Protein AF-A0A8S4EAK1-F1 (afdb_monomer_lite)

InterPro domains:
  IPR002129 Pyridoxal phosphate-dependent decarboxylase, major domain [PF00282] (23-99)
  IPR015424 Pyridoxal phosphate-dependent transferase [SSF53383] (21-175)

pLDDT: mean 87.57, std 17.66, range [30.0, 98.31]

Sequence (183 aa):
MFACGYETQTDRESNRHTDTQDKFYTVRYDTGDKSVQCGRKTDAFKLWVMWKARGDAGLGSLVDRTMHIAQHCLRAVSSRPGFRVVSQPLMCPNVCFWYIPAFMRGKEEDEKWWGLMHKITPKIKELLTLSARLMVAYTPLRQHKNFFRLAFTCHPEVTTEHVADMLEAIEECGEMVTLDMLQ

Organism: Plutella xylostella (NCBI:txid51655)

Foldseek 3Di:
DDDDDDDDDDDDDDPDPPCPPPDPDDCVPPCCVVDPDNDDDPPVVVVVVVCVVQPPVRVVVLQVLLLVLLVLLQVVLVPDPQWAWDDDDDPASKTKIFRHAPVLPPDDCDPVSQVVSLQLLVQLQVQCVVVVQDHWDWDADVVHRTITIDHGDSPPRDDNVNSVSVVVSSRVSSNPDDPVSSD

Structure (mmCIF, N/CA/C/O backbone):
data_AF-A0A8S4EAK1-F1
#
_entry.id   AF-A0A8S4EAK1-F1
#
loop_
_atom_site.group_PDB
_atom_site.id
_atom_site.type_symbol
_atom_site.label_atom_id
_atom_site.label_alt_id
_atom_site.label_comp_id
_atom_site.label_asym_id
_atom_site.label_entity_id
_atom_site.label_seq_id
_atom_site.pdbx_PDB_ins_code
_atom_site.Cartn_x
_atom_site.Cartn_y
_atom_site.Cartn_z
_atom_site.occupancy
_atom_site.B_iso_or_equiv
_atom_site.auth_seq_id
_atom_site.auth_comp_id
_atom_site.auth_asym_id
_atom_site.auth_atom_id
_atom_site.pdbx_PDB_model_num
ATOM 1 N N . MET A 1 1 ? 26.203 34.021 -18.448 1.00 34.31 1 MET A N 1
ATOM 2 C CA . MET A 1 1 ? 26.429 35.265 -19.207 1.00 34.31 1 MET A CA 1
ATOM 3 C C . MET A 1 1 ? 25.075 35.679 -19.752 1.00 34.31 1 MET A C 1
ATOM 5 O O . MET A 1 1 ? 24.517 34.962 -20.568 1.00 34.31 1 MET A O 1
ATOM 9 N N . PHE A 1 2 ? 24.485 36.703 -19.139 1.00 39.53 2 PHE A N 1
ATOM 10 C CA . PHE A 1 2 ? 23.195 37.274 -19.520 1.00 39.53 2 PHE A CA 1
ATOM 11 C C . PHE A 1 2 ? 23.358 38.075 -20.814 1.00 39.53 2 PHE A C 1
ATOM 13 O O . PHE A 1 2 ? 24.365 38.761 -20.964 1.00 39.53 2 PHE A O 1
ATOM 20 N N . ALA A 1 3 ? 22.353 38.059 -21.685 1.00 36.72 3 ALA A N 1
ATOM 21 C CA . ALA A 1 3 ? 22.146 39.135 -22.644 1.00 36.72 3 ALA A CA 1
ATOM 22 C C . ALA A 1 3 ? 20.656 39.486 -22.657 1.00 36.72 3 ALA A C 1
ATOM 24 O O . ALA A 1 3 ? 19.819 38.754 -23.177 1.00 36.72 3 ALA A O 1
ATOM 25 N N . CYS A 1 4 ? 20.359 40.588 -21.973 1.00 37.69 4 CYS A N 1
ATOM 26 C CA . CYS A 1 4 ? 19.146 41.374 -22.114 1.00 37.69 4 CYS A CA 1
ATOM 27 C C . CYS A 1 4 ? 19.273 42.199 -23.402 1.00 37.69 4 CYS A C 1
ATOM 29 O O . CYS A 1 4 ? 20.344 42.747 -23.661 1.00 37.69 4 CYS A O 1
ATOM 31 N N . GLY A 1 5 ? 18.197 42.304 -24.176 1.00 34.62 5 GLY A N 1
ATOM 32 C CA . GLY A 1 5 ? 18.116 43.189 -25.332 1.00 34.62 5 GLY A CA 1
ATOM 33 C C . GLY A 1 5 ? 16.660 43.412 -25.712 1.00 34.62 5 GLY A C 1
ATOM 34 O O . GLY A 1 5 ? 16.090 42.623 -26.457 1.00 34.62 5 GLY A O 1
ATOM 35 N N . TYR A 1 6 ? 16.058 44.461 -25.155 1.00 38.34 6 TYR A N 1
ATOM 36 C CA . TYR A 1 6 ? 14.856 45.091 -25.693 1.00 38.34 6 TYR A CA 1
ATOM 37 C C . TYR A 1 6 ? 15.300 46.359 -26.414 1.00 38.34 6 TYR A C 1
ATOM 39 O O . TYR A 1 6 ? 15.953 47.189 -25.790 1.00 38.34 6 TYR A O 1
ATOM 47 N N . GLU A 1 7 ? 14.884 46.546 -27.665 1.00 34.59 7 GLU A N 1
ATOM 48 C CA . GLU A 1 7 ? 14.642 47.886 -28.197 1.00 34.59 7 GLU A CA 1
ATOM 49 C C . GLU A 1 7 ? 13.597 47.844 -29.317 1.00 34.59 7 GLU A C 1
ATOM 51 O O . GLU A 1 7 ? 13.515 46.908 -30.111 1.00 34.59 7 GLU A O 1
ATOM 56 N N . THR A 1 8 ? 12.716 48.836 -29.270 1.00 41.06 8 THR A N 1
ATOM 57 C CA . THR A 1 8 ? 11.432 48.943 -29.962 1.00 41.06 8 THR A CA 1
ATOM 58 C C . THR A 1 8 ? 11.549 49.662 -31.302 1.00 41.06 8 THR A C 1
ATOM 60 O O . THR A 1 8 ? 12.091 50.763 -31.331 1.00 41.06 8 THR A O 1
ATOM 63 N N . GLN A 1 9 ? 10.889 49.163 -32.356 1.00 30.00 9 GLN A N 1
ATOM 64 C CA . GLN A 1 9 ? 10.328 50.050 -33.382 1.00 30.00 9 GLN A CA 1
ATOM 65 C C . GLN A 1 9 ? 9.116 49.422 -34.088 1.00 30.00 9 GLN A C 1
ATOM 67 O O . GLN A 1 9 ? 9.184 48.347 -34.678 1.00 30.00 9 GLN A O 1
ATOM 72 N N . THR A 1 10 ? 7.983 50.106 -33.957 1.00 41.38 10 THR A N 1
ATOM 73 C CA . THR A 1 10 ? 6.677 49.835 -34.567 1.00 41.38 10 THR A CA 1
ATOM 74 C C . THR A 1 10 ? 6.650 50.277 -36.031 1.00 41.38 10 THR A C 1
ATOM 76 O O . THR A 1 10 ? 6.940 51.437 -36.294 1.00 41.38 10 THR A O 1
ATOM 79 N N . ASP A 1 11 ? 6.266 49.396 -36.965 1.00 32.34 11 ASP A N 1
ATOM 80 C CA . ASP A 1 11 ? 5.022 49.551 -37.744 1.00 32.34 11 ASP A CA 1
ATOM 81 C C . ASP A 1 11 ? 4.770 48.408 -38.761 1.00 32.34 11 ASP A C 1
ATOM 83 O O . ASP A 1 11 ? 5.572 48.113 -39.640 1.00 32.34 11 ASP A O 1
ATOM 87 N N . ARG A 1 12 ? 3.602 47.782 -38.561 1.00 34.84 12 ARG A N 1
ATOM 88 C CA . ARG A 1 12 ? 2.655 47.062 -39.441 1.00 34.84 12 ARG A CA 1
ATOM 89 C C . ARG A 1 12 ? 3.112 46.210 -40.650 1.00 34.84 12 ARG A C 1
ATOM 91 O O . ARG A 1 12 ? 3.549 46.692 -41.684 1.00 34.84 12 ARG A O 1
ATOM 98 N N . GLU A 1 13 ? 2.716 44.934 -40.529 1.00 38.50 13 GLU A N 1
ATOM 99 C CA . GLU A 1 13 ? 2.131 44.058 -41.564 1.00 38.50 13 GLU A CA 1
ATOM 100 C C . GLU A 1 13 ? 3.017 43.564 -42.724 1.00 38.50 13 GLU A C 1
ATOM 102 O O . GLU A 1 13 ? 2.788 43.833 -43.896 1.00 38.50 13 GLU A O 1
ATOM 107 N N . SER A 1 14 ? 3.914 42.627 -42.410 1.00 34.50 14 SER A N 1
ATOM 108 C CA . SER A 1 14 ? 3.952 41.348 -43.136 1.00 34.50 14 SER A CA 1
ATOM 109 C C . SER A 1 14 ? 4.526 40.302 -42.185 1.00 34.50 14 SER A C 1
ATOM 111 O O . SER A 1 14 ? 5.672 40.425 -41.760 1.00 34.50 14 SER A O 1
ATOM 113 N N . ASN A 1 15 ? 3.726 39.315 -41.777 1.00 37.34 15 ASN A N 1
ATOM 114 C CA . ASN A 1 15 ? 4.146 38.272 -40.838 1.00 37.34 15 ASN A CA 1
ATOM 115 C C . ASN A 1 15 ? 5.072 37.269 -41.556 1.00 37.34 15 ASN A C 1
ATOM 117 O O . ASN A 1 15 ? 4.715 36.122 -41.804 1.00 37.34 15 ASN A O 1
ATOM 121 N N . ARG A 1 16 ? 6.249 37.738 -41.977 1.00 37.06 16 ARG A N 1
ATOM 122 C CA . ARG A 1 16 ? 7.387 36.909 -42.353 1.00 37.06 16 ARG A CA 1
ATOM 123 C C . ARG A 1 16 ? 8.252 36.810 -41.109 1.00 37.06 16 ARG A C 1
ATOM 125 O O . ARG A 1 16 ? 9.046 37.705 -40.844 1.00 37.06 16 ARG A O 1
ATOM 132 N N . HIS A 1 17 ? 8.069 35.737 -40.340 1.00 52.81 17 HIS A N 1
ATOM 133 C CA . HIS A 1 17 ? 9.118 35.286 -39.431 1.00 52.81 17 HIS A CA 1
ATOM 134 C C . HIS A 1 17 ? 10.387 35.159 -40.279 1.00 52.81 17 HIS A C 1
ATOM 136 O O . HIS A 1 17 ? 10.454 34.320 -41.179 1.00 52.81 17 HIS A O 1
ATOM 142 N N . THR A 1 18 ? 11.358 36.043 -40.066 1.00 42.06 18 THR A N 1
ATOM 143 C CA . THR A 1 18 ? 12.715 35.882 -40.587 1.00 42.06 18 THR A CA 1
ATOM 144 C C . THR A 1 18 ? 13.358 34.767 -39.780 1.00 42.06 18 THR A C 1
ATOM 146 O O . THR A 1 18 ? 14.141 35.014 -38.867 1.00 42.06 18 THR A O 1
ATOM 149 N N . ASP A 1 19 ? 12.931 33.539 -40.061 1.00 55.97 19 ASP A N 1
ATOM 150 C CA . ASP A 1 19 ? 13.404 32.334 -39.398 1.00 55.97 19 ASP A CA 1
ATOM 151 C C . ASP A 1 19 ? 14.761 31.978 -40.011 1.00 55.97 19 ASP A C 1
ATOM 153 O O . ASP A 1 19 ? 14.903 31.106 -40.871 1.00 55.97 19 ASP A O 1
ATOM 157 N N . THR A 1 20 ? 15.768 32.771 -39.652 1.00 61.72 20 THR A N 1
ATOM 158 C CA . THR A 1 20 ? 17.157 32.420 -39.924 1.00 61.72 20 THR A CA 1
ATOM 159 C C . THR A 1 20 ? 17.459 31.263 -38.988 1.00 61.72 20 THR A C 1
ATOM 161 O O . THR A 1 20 ? 17.407 31.409 -37.771 1.00 61.72 20 THR A O 1
ATOM 164 N N . GLN A 1 21 ? 17.664 30.074 -39.548 1.00 63.59 21 GLN A N 1
ATOM 165 C CA . GLN A 1 21 ? 17.821 28.864 -38.755 1.00 63.59 21 GLN A CA 1
ATOM 166 C C . GLN A 1 21 ? 19.174 28.908 -38.025 1.00 63.59 21 GLN A C 1
ATOM 168 O O . GLN A 1 21 ? 20.198 28.509 -38.571 1.00 63.59 21 GLN A O 1
ATOM 173 N N . ASP A 1 22 ? 19.175 29.399 -36.785 1.00 78.75 22 ASP A N 1
ATOM 174 C CA . ASP A 1 22 ? 20.388 29.635 -35.981 1.00 78.75 22 ASP A CA 1
ATOM 175 C C . ASP A 1 22 ? 21.150 28.352 -35.603 1.00 78.75 22 ASP A C 1
ATOM 177 O O . ASP A 1 22 ? 22.286 28.399 -35.127 1.00 78.75 22 ASP A O 1
ATOM 181 N N . LYS A 1 23 ? 20.531 27.180 -35.780 1.00 83.12 23 LYS A N 1
ATOM 182 C CA . LYS A 1 23 ? 21.088 25.889 -35.365 1.00 83.12 23 LYS A CA 1
ATOM 183 C C . LYS A 1 23 ? 21.440 25.024 -36.570 1.00 83.12 23 LYS A C 1
ATOM 185 O O . LYS A 1 23 ? 20.611 24.785 -37.439 1.00 83.12 23 LYS A O 1
ATOM 190 N N . PHE A 1 24 ? 22.636 24.438 -36.547 1.00 91.94 24 PHE A N 1
ATOM 191 C CA . PHE A 1 24 ? 23.147 23.524 -37.581 1.00 91.94 24 PHE A CA 1
ATOM 192 C C . PHE A 1 24 ? 22.492 22.119 -37.580 1.00 91.94 24 PHE A C 1
ATOM 194 O O . PHE A 1 24 ? 23.021 21.191 -38.187 1.00 91.94 24 PHE A O 1
ATOM 201 N N . TYR A 1 25 ? 21.371 21.925 -36.873 1.00 89.81 25 TYR A N 1
ATOM 202 C CA . TYR A 1 25 ? 20.639 20.656 -36.763 1.00 89.81 25 TYR A CA 1
ATOM 203 C C . TYR A 1 25 ? 19.123 20.879 -36.783 1.00 89.81 25 TYR A C 1
ATOM 205 O O . TYR A 1 25 ? 18.631 21.991 -36.608 1.00 89.81 25 TYR A O 1
ATOM 213 N N . THR A 1 26 ? 18.350 19.805 -36.969 1.00 89.81 26 THR A N 1
ATOM 214 C CA . THR A 1 26 ? 16.887 19.901 -37.021 1.00 89.81 26 THR A CA 1
ATOM 215 C C . THR A 1 26 ? 16.291 20.272 -35.658 1.00 89.81 26 THR A C 1
ATOM 217 O O . THR A 1 26 ? 16.164 19.424 -34.774 1.00 89.81 26 THR A O 1
ATOM 220 N N . VAL A 1 27 ? 15.817 21.512 -35.530 1.00 91.38 27 VAL A N 1
ATOM 221 C CA . VAL A 1 27 ? 15.220 22.067 -34.298 1.00 91.38 27 VAL A CA 1
ATOM 222 C C . VAL A 1 27 ? 13.945 21.353 -33.828 1.00 91.38 27 VAL A C 1
ATOM 224 O O . VAL A 1 27 ? 13.537 21.499 -32.684 1.00 91.38 27 VAL A O 1
ATOM 227 N N . ARG A 1 28 ? 13.332 20.494 -34.658 1.00 91.62 28 ARG A N 1
ATOM 228 C CA . ARG A 1 28 ? 12.133 19.707 -34.291 1.00 91.62 28 ARG A CA 1
ATOM 229 C C . ARG A 1 28 ? 12.326 18.791 -33.073 1.00 91.62 28 ARG A C 1
ATOM 231 O O . ARG A 1 28 ? 11.341 18.380 -32.455 1.00 91.62 28 ARG A O 1
ATOM 238 N N . TYR A 1 29 ? 13.574 18.408 -32.790 1.00 89.94 29 TYR A N 1
ATOM 239 C CA . TYR A 1 29 ? 13.938 17.565 -31.648 1.00 89.94 29 TYR A CA 1
ATOM 240 C C . TYR A 1 29 ? 14.113 18.366 -30.354 1.00 89.94 29 TYR A C 1
ATOM 242 O O . TYR A 1 29 ? 14.112 17.773 -29.273 1.00 89.94 29 TYR A O 1
ATOM 250 N N . ASP A 1 30 ? 14.192 19.694 -30.444 1.00 91.56 30 ASP A N 1
ATOM 251 C CA . ASP A 1 30 ? 14.192 20.559 -29.276 1.00 91.56 30 ASP A CA 1
ATOM 252 C C . ASP A 1 30 ? 12.792 20.554 -28.660 1.00 91.56 30 ASP A C 1
ATOM 254 O O . ASP A 1 30 ? 11.768 20.741 -29.320 1.00 91.56 30 ASP A O 1
ATOM 258 N N . THR A 1 31 ? 12.733 20.264 -27.364 1.00 92.69 31 THR A N 1
ATOM 259 C CA . THR A 1 31 ? 11.468 20.136 -26.622 1.00 92.69 31 THR A CA 1
ATOM 260 C C . THR A 1 31 ? 11.326 21.185 -25.525 1.00 92.69 31 THR A C 1
ATOM 262 O O . THR A 1 31 ? 10.468 21.030 -24.659 1.00 92.69 31 THR A O 1
ATOM 265 N N . GLY A 1 32 ? 12.155 22.237 -25.556 1.00 90.00 32 GLY A N 1
ATOM 266 C CA . GLY A 1 32 ? 12.136 23.329 -24.578 1.00 90.00 32 GLY A CA 1
ATOM 267 C C . GL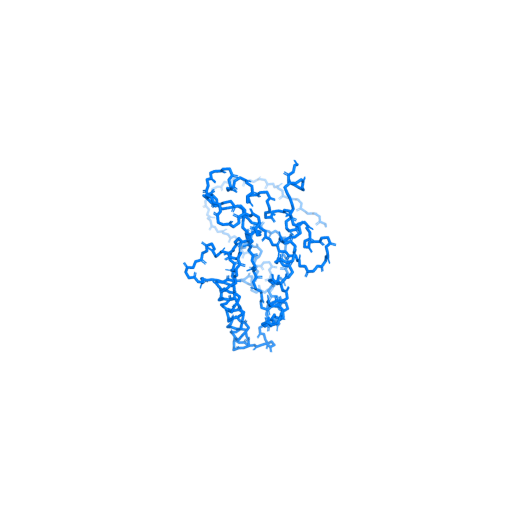Y A 1 32 ? 10.792 24.050 -24.561 1.00 90.00 32 GLY A C 1
ATOM 268 O O . GLY A 1 32 ? 10.124 24.070 -23.534 1.00 90.00 32 GLY A O 1
ATOM 269 N N . ASP A 1 33 ? 10.322 24.480 -25.732 1.00 90.94 33 ASP A N 1
ATOM 270 C CA . ASP A 1 33 ? 9.080 25.259 -25.866 1.00 90.94 33 ASP A CA 1
ATOM 271 C C . ASP A 1 33 ? 7.799 24.418 -25.724 1.00 90.94 33 ASP A C 1
ATOM 273 O O . ASP A 1 33 ? 6.686 24.932 -25.793 1.00 90.94 33 ASP A O 1
ATOM 277 N N . LYS A 1 34 ? 7.933 23.100 -25.512 1.00 92.50 34 LYS A N 1
ATOM 278 C CA . LYS A 1 34 ? 6.804 22.190 -25.239 1.00 92.50 34 LYS A CA 1
ATOM 279 C C . LYS A 1 34 ? 6.475 22.092 -23.748 1.00 92.50 34 LYS A C 1
ATOM 281 O O . LYS A 1 34 ? 5.544 21.381 -23.378 1.00 92.50 34 LYS A O 1
ATOM 286 N N . SER A 1 35 ? 7.260 22.740 -22.889 1.00 91.12 35 SER A N 1
ATOM 287 C CA . SER A 1 35 ? 7.113 22.697 -21.437 1.00 91.12 35 SER A CA 1
ATOM 288 C C . SER A 1 35 ? 7.078 24.105 -20.859 1.00 91.12 35 SER A C 1
ATOM 290 O O . SER A 1 35 ? 7.721 25.015 -21.365 1.00 91.12 35 SER A O 1
ATOM 292 N N . VAL A 1 36 ? 6.382 24.264 -19.734 1.00 94.69 36 VAL A N 1
ATOM 293 C CA . VAL A 1 36 ? 6.458 25.483 -18.909 1.00 94.69 36 VAL A CA 1
ATOM 294 C C . VAL A 1 36 ? 7.822 25.584 -18.201 1.00 94.69 36 VAL A C 1
ATOM 296 O O . VAL A 1 36 ? 8.233 26.652 -17.757 1.00 94.69 36 VAL A O 1
ATOM 299 N N . GLN A 1 37 ? 8.541 24.465 -18.069 1.00 94.06 37 GLN A N 1
ATOM 300 C CA . GLN A 1 37 ? 9.843 24.413 -17.406 1.00 94.06 37 GLN A CA 1
ATOM 301 C C . GLN A 1 37 ? 10.975 24.827 -18.351 1.00 94.06 37 GLN A C 1
ATOM 303 O O . GLN A 1 37 ? 11.109 24.256 -19.428 1.00 94.06 37 GLN A O 1
ATOM 308 N N . CYS A 1 38 ? 11.854 25.719 -17.884 1.00 90.12 38 CYS A N 1
ATOM 309 C CA . CYS A 1 38 ? 13.090 26.075 -18.589 1.00 90.12 38 CYS A CA 1
ATOM 310 C C . CYS A 1 38 ? 14.138 24.945 -18.501 1.00 90.12 38 CYS A C 1
ATOM 312 O O . CYS A 1 38 ? 14.539 24.372 -19.511 1.00 90.12 38 CYS A O 1
ATOM 314 N N . GLY A 1 39 ? 14.538 24.555 -17.283 1.00 91.62 39 GLY A N 1
ATOM 315 C CA . GLY A 1 39 ? 15.408 23.398 -17.043 1.00 91.62 39 GLY A CA 1
ATOM 316 C C . GLY A 1 39 ? 14.604 22.137 -16.720 1.00 91.62 39 GLY A C 1
ATOM 317 O O . GLY A 1 39 ? 13.694 22.184 -15.891 1.00 91.62 39 GLY A O 1
ATOM 318 N N . ARG A 1 40 ? 14.951 20.996 -17.330 1.00 93.25 40 ARG A N 1
ATOM 319 C CA . ARG A 1 40 ? 14.237 19.723 -17.131 1.00 93.25 40 ARG A CA 1
ATOM 320 C C . ARG A 1 40 ? 15.190 18.543 -16.942 1.00 93.25 40 ARG A C 1
ATOM 322 O O . ARG A 1 40 ? 16.170 18.406 -17.667 1.00 93.25 40 ARG A O 1
ATOM 329 N N . LYS A 1 41 ? 14.883 17.674 -15.972 1.00 94.81 41 LYS A N 1
ATOM 330 C CA . LYS A 1 41 ? 15.639 16.438 -15.702 1.00 94.81 41 LYS A CA 1
ATOM 331 C C . LYS A 1 41 ? 15.352 15.362 -16.756 1.00 94.81 41 LYS A C 1
ATOM 333 O O . LYS A 1 41 ? 14.246 15.273 -17.292 1.00 94.81 41 LYS A O 1
ATOM 338 N N . THR A 1 42 ? 16.327 14.488 -17.000 1.00 94.94 42 THR A N 1
ATOM 339 C CA . THR A 1 42 ? 16.227 13.378 -17.966 1.00 94.94 42 THR A CA 1
ATOM 340 C C . THR A 1 42 ? 15.546 12.143 -17.356 1.00 94.94 42 THR A C 1
ATOM 342 O O . THR A 1 42 ? 16.104 11.049 -17.311 1.00 94.94 42 THR A O 1
ATOM 345 N N . ASP A 1 43 ? 14.308 12.300 -16.881 1.00 96.19 43 ASP A N 1
ATOM 346 C CA . ASP A 1 43 ? 13.557 11.224 -16.211 1.00 96.19 43 ASP A CA 1
ATOM 347 C C . ASP A 1 43 ? 13.129 10.078 -17.143 1.00 96.19 43 ASP A C 1
ATOM 349 O O . ASP A 1 43 ? 12.835 8.980 -16.675 1.00 96.19 43 ASP A O 1
ATOM 353 N N . ALA A 1 44 ? 13.121 10.291 -18.460 1.00 96.19 44 ALA A N 1
ATOM 354 C CA . ALA A 1 44 ? 12.793 9.240 -19.423 1.00 96.19 44 ALA A CA 1
ATOM 355 C C . ALA A 1 44 ? 13.863 8.135 -19.478 1.00 96.19 44 ALA A C 1
ATOM 357 O O . ALA A 1 44 ? 13.545 6.987 -19.779 1.00 96.19 44 ALA A O 1
ATOM 358 N N . PHE A 1 45 ? 15.123 8.456 -19.159 1.00 97.25 45 PHE A N 1
ATOM 359 C CA . PHE A 1 45 ? 16.230 7.511 -19.306 1.00 97.25 45 PHE A CA 1
ATOM 360 C C . PHE A 1 45 ? 16.137 6.342 -18.317 1.00 97.25 45 PHE A C 1
ATOM 362 O O . PHE A 1 45 ? 16.281 5.193 -18.725 1.00 97.25 45 PHE A O 1
ATOM 369 N N . LYS A 1 46 ? 15.794 6.601 -17.045 1.00 96.56 46 LYS A N 1
ATOM 370 C CA . LYS A 1 46 ? 15.589 5.537 -16.038 1.00 96.56 46 LYS A CA 1
ATOM 371 C C . LYS A 1 46 ? 14.490 4.549 -16.454 1.00 96.56 46 LYS A C 1
ATOM 373 O O . LYS A 1 46 ? 14.668 3.342 -16.313 1.00 96.56 46 LYS A O 1
ATOM 378 N N . LEU A 1 47 ? 13.387 5.054 -17.016 1.00 96.56 47 LEU A N 1
ATOM 379 C CA . LEU A 1 47 ? 12.297 4.221 -17.523 1.00 96.56 47 LEU A CA 1
ATOM 380 C C . LEU A 1 47 ? 12.749 3.429 -18.752 1.00 96.56 47 LEU A C 1
ATOM 382 O O . LEU A 1 47 ? 12.542 2.223 -18.800 1.00 96.56 47 LEU A O 1
ATOM 386 N N . TRP A 1 48 ? 13.407 4.083 -19.712 1.00 97.75 48 TRP A N 1
ATOM 387 C CA . TRP A 1 48 ? 13.893 3.437 -20.931 1.00 97.75 48 TRP A CA 1
ATOM 388 C C . TRP A 1 48 ? 14.882 2.303 -20.639 1.00 97.75 48 TRP A C 1
ATOM 390 O O . TRP A 1 48 ? 14.731 1.220 -21.197 1.00 97.75 48 TRP A O 1
ATOM 400 N N . VAL A 1 49 ? 15.845 2.506 -19.731 1.00 98.19 49 VAL A N 1
ATOM 401 C CA . VAL A 1 49 ? 16.802 1.458 -19.331 1.00 98.19 49 VAL A CA 1
ATOM 402 C C . VAL A 1 49 ? 16.078 0.277 -18.683 1.00 98.19 49 VAL A C 1
ATOM 404 O O . VAL A 1 49 ? 16.316 -0.868 -19.065 1.00 98.19 49 VAL A O 1
ATOM 407 N N . MET A 1 50 ? 15.151 0.533 -17.752 1.00 97.00 50 MET A N 1
ATOM 408 C CA . MET A 1 50 ? 14.346 -0.524 -17.129 1.00 97.00 50 MET A CA 1
ATOM 409 C C . MET A 1 50 ? 13.533 -1.305 -18.171 1.00 97.00 50 MET A C 1
ATOM 411 O O . MET A 1 50 ? 13.476 -2.533 -18.120 1.00 97.00 50 MET A O 1
ATOM 415 N N . TRP A 1 51 ? 12.933 -0.600 -19.131 1.00 97.62 51 TRP A N 1
ATOM 416 C CA . TRP A 1 51 ? 12.135 -1.197 -20.197 1.00 97.62 51 TRP A CA 1
ATOM 417 C C . TRP A 1 51 ? 12.992 -2.033 -21.144 1.00 97.62 51 TRP A C 1
ATOM 419 O O . TRP A 1 51 ? 12.614 -3.146 -21.487 1.00 97.62 51 TRP A O 1
ATOM 429 N N . LYS A 1 52 ? 14.183 -1.551 -21.517 1.00 98.06 52 LYS A N 1
ATOM 430 C CA . LYS A 1 52 ? 15.144 -2.322 -22.316 1.00 98.06 52 LYS A CA 1
ATOM 431 C C . LYS A 1 52 ? 15.616 -3.586 -21.604 1.00 98.06 52 LYS A C 1
ATOM 433 O O . LYS A 1 52 ? 15.771 -4.607 -22.263 1.00 98.06 52 LYS A O 1
ATOM 438 N N . ALA A 1 53 ? 15.826 -3.525 -20.291 1.00 97.62 53 ALA A N 1
ATOM 439 C CA . ALA A 1 53 ? 16.280 -4.668 -19.506 1.00 97.62 53 ALA A CA 1
ATOM 440 C C . ALA A 1 53 ? 15.195 -5.743 -19.317 1.00 97.62 53 ALA A C 1
ATOM 442 O O . ALA A 1 53 ? 15.513 -6.927 -19.285 1.00 97.62 53 ALA A O 1
ATOM 443 N N . ARG A 1 54 ? 13.925 -5.344 -19.168 1.00 96.69 54 ARG A N 1
ATOM 444 C CA . ARG A 1 54 ? 12.817 -6.264 -18.840 1.00 96.69 54 ARG A CA 1
ATOM 445 C C . ARG A 1 54 ? 11.935 -6.638 -20.031 1.00 96.69 54 ARG A C 1
ATOM 447 O O . ARG A 1 54 ? 11.323 -7.702 -20.023 1.00 96.69 54 ARG A O 1
ATOM 454 N N . GLY A 1 55 ? 11.844 -5.766 -21.029 1.00 98.12 55 GLY A N 1
ATOM 455 C CA . GLY A 1 55 ? 10.867 -5.861 -22.109 1.00 98.12 55 GLY A CA 1
ATOM 456 C C . GLY A 1 55 ? 9.420 -5.709 -21.628 1.00 98.12 55 GLY A C 1
ATOM 457 O O . GLY A 1 55 ? 9.140 -5.600 -20.431 1.00 98.12 55 GLY A O 1
ATOM 458 N N . ASP A 1 56 ? 8.489 -5.731 -22.580 1.00 98.31 56 ASP A N 1
ATOM 459 C CA . ASP A 1 56 ? 7.053 -5.615 -22.297 1.00 98.31 56 ASP A CA 1
ATOM 460 C C . ASP A 1 56 ? 6.555 -6.771 -21.425 1.00 98.31 56 ASP A C 1
ATOM 462 O O . ASP A 1 56 ? 5.882 -6.548 -20.421 1.00 98.31 56 ASP A O 1
ATOM 466 N N . ALA A 1 57 ? 6.955 -8.005 -21.753 1.00 98.19 57 ALA A N 1
ATOM 467 C CA . ALA A 1 57 ? 6.573 -9.197 -20.998 1.00 98.19 57 ALA A CA 1
ATOM 468 C C . ALA A 1 57 ? 7.080 -9.155 -19.546 1.00 98.19 57 ALA A C 1
ATOM 470 O O . ALA A 1 57 ? 6.341 -9.489 -18.620 1.00 98.19 57 ALA A O 1
ATOM 471 N N . GLY A 1 58 ? 8.317 -8.695 -19.325 1.00 97.19 58 GLY A N 1
ATOM 472 C CA . GLY A 1 58 ? 8.869 -8.560 -17.981 1.00 97.19 58 GLY A CA 1
ATOM 473 C C . GLY A 1 58 ? 8.117 -7.521 -17.153 1.00 97.19 58 GLY A C 1
ATOM 474 O O . GLY A 1 58 ? 7.776 -7.793 -16.003 1.00 97.19 58 GLY A O 1
ATOM 475 N N . LEU A 1 59 ? 7.801 -6.358 -17.732 1.00 96.94 59 LEU A N 1
ATOM 476 C CA . LEU A 1 59 ? 7.002 -5.333 -17.052 1.00 96.94 59 LEU A CA 1
ATOM 477 C C . LEU A 1 59 ? 5.564 -5.799 -16.785 1.00 96.94 59 LEU A C 1
ATOM 479 O O . LEU A 1 59 ? 5.063 -5.579 -15.684 1.00 96.94 59 LEU A O 1
ATOM 483 N N . GLY A 1 60 ? 4.936 -6.492 -17.738 1.00 97.38 60 GLY A N 1
ATOM 484 C CA . GLY A 1 60 ? 3.609 -7.090 -17.566 1.00 97.38 60 GLY A CA 1
ATOM 485 C C . GLY A 1 60 ? 3.571 -8.081 -16.402 1.00 97.38 60 GLY A C 1
ATOM 486 O O . GLY A 1 60 ? 2.757 -7.935 -15.494 1.00 97.38 60 GLY A O 1
ATOM 487 N N . SER A 1 61 ? 4.545 -8.996 -16.341 1.00 96.94 61 SER A N 1
ATOM 488 C CA . SER A 1 61 ? 4.626 -10.002 -15.271 1.00 96.94 61 SER A CA 1
ATOM 489 C C . SER A 1 61 ? 4.746 -9.397 -13.865 1.00 96.94 61 SER A C 1
ATOM 491 O O . SER A 1 61 ? 4.213 -9.947 -12.899 1.00 96.94 61 SER A O 1
ATOM 493 N N . LEU A 1 62 ? 5.408 -8.240 -13.735 1.00 96.38 62 LEU A N 1
ATOM 494 C CA . LEU A 1 62 ? 5.509 -7.518 -12.466 1.00 96.38 62 LEU A CA 1
ATOM 495 C C . LEU A 1 62 ? 4.155 -6.955 -12.028 1.00 96.38 62 LEU A C 1
ATOM 497 O O . LEU A 1 62 ? 3.807 -7.040 -10.848 1.00 96.38 62 LEU A O 1
ATOM 501 N N . VAL A 1 63 ? 3.396 -6.380 -12.963 1.00 96.00 63 VAL A N 1
ATOM 502 C CA . VAL A 1 63 ? 2.055 -5.849 -12.688 1.00 96.00 63 VAL A CA 1
ATOM 503 C C . VAL A 1 63 ? 1.112 -6.988 -12.309 1.00 96.00 63 VAL A C 1
ATOM 505 O O . VAL A 1 63 ? 0.453 -6.898 -11.273 1.00 96.00 63 VAL A O 1
ATOM 508 N N . ASP A 1 64 ? 1.122 -8.084 -13.070 1.00 96.44 64 ASP A N 1
ATOM 509 C CA . ASP A 1 64 ? 0.292 -9.265 -12.811 1.00 96.44 64 ASP A CA 1
ATOM 510 C C . ASP A 1 64 ? 0.573 -9.856 -11.427 1.00 96.44 64 ASP A C 1
ATOM 512 O O . ASP A 1 64 ? -0.350 -10.107 -10.646 1.00 96.44 64 ASP A O 1
ATOM 516 N N . ARG A 1 65 ? 1.855 -10.003 -11.067 1.00 96.62 65 ARG A N 1
ATOM 517 C CA . ARG A 1 65 ? 2.262 -10.456 -9.731 1.00 96.62 65 ARG A CA 1
ATOM 518 C C . ARG A 1 65 ? 1.773 -9.506 -8.639 1.00 96.62 65 ARG A C 1
ATOM 520 O O . ARG A 1 65 ? 1.234 -9.961 -7.634 1.00 96.62 65 ARG A O 1
ATOM 527 N N . THR A 1 66 ? 1.928 -8.197 -8.832 1.00 97.12 66 THR A N 1
ATOM 528 C CA . THR A 1 66 ? 1.497 -7.186 -7.850 1.00 97.12 66 THR A CA 1
ATOM 529 C C . THR A 1 66 ? -0.014 -7.257 -7.616 1.00 97.12 66 THR A C 1
ATOM 531 O O . THR A 1 66 ? -0.471 -7.257 -6.472 1.00 97.12 66 THR A O 1
ATOM 534 N N . MET A 1 67 ? -0.798 -7.382 -8.690 1.00 96.75 67 MET A N 1
ATOM 535 C CA . MET A 1 67 ? -2.250 -7.549 -8.605 1.00 96.75 67 MET A CA 1
ATOM 536 C C . MET A 1 67 ? -2.634 -8.869 -7.933 1.00 96.75 67 MET A C 1
ATOM 538 O O . MET A 1 67 ? -3.550 -8.890 -7.111 1.00 96.75 67 MET A O 1
ATOM 542 N N . HIS A 1 68 ? -1.910 -9.956 -8.212 1.00 96.94 68 HIS A N 1
ATOM 543 C CA . HIS A 1 68 ? -2.123 -11.243 -7.551 1.00 96.94 68 HIS A CA 1
ATOM 544 C C . HIS A 1 68 ? -1.906 -11.155 -6.033 1.00 96.94 68 HIS A C 1
ATOM 546 O O . HIS A 1 68 ? -2.739 -11.640 -5.263 1.00 96.94 68 HIS A O 1
ATOM 552 N N . ILE A 1 69 ? -0.829 -10.496 -5.595 1.00 97.81 69 ILE A N 1
ATOM 553 C CA . ILE A 1 69 ? -0.531 -10.269 -4.174 1.00 97.81 69 ILE A CA 1
ATOM 554 C C . ILE A 1 69 ? -1.603 -9.398 -3.517 1.00 97.81 69 ILE A C 1
ATOM 556 O O . ILE A 1 69 ? -2.106 -9.746 -2.449 1.00 97.81 69 ILE A O 1
ATOM 560 N N . ALA A 1 70 ? -2.027 -8.315 -4.169 1.00 97.00 70 ALA A N 1
ATOM 561 C CA . ALA A 1 70 ? -3.103 -7.471 -3.657 1.00 97.00 70 ALA A CA 1
ATOM 562 C C . ALA A 1 70 ? -4.425 -8.251 -3.516 1.00 97.00 70 ALA A C 1
ATOM 564 O O . ALA A 1 70 ? -5.118 -8.130 -2.505 1.00 97.00 70 ALA A O 1
ATOM 565 N N . GLN A 1 71 ? -4.747 -9.121 -4.477 1.00 96.75 71 GLN A N 1
ATOM 566 C CA . GLN A 1 71 ? -5.920 -9.990 -4.403 1.00 96.75 71 GLN A CA 1
ATOM 567 C C . GLN A 1 71 ? -5.796 -11.039 -3.286 1.00 96.75 71 GLN A C 1
ATOM 569 O O . GLN A 1 71 ? -6.788 -11.354 -2.623 1.00 96.75 71 GLN A O 1
ATOM 574 N N . HIS A 1 72 ? -4.596 -11.579 -3.058 1.00 96.88 72 HIS A N 1
ATOM 575 C CA . HIS A 1 72 ? -4.322 -12.462 -1.926 1.00 96.88 72 HIS A CA 1
ATOM 576 C C . HIS A 1 72 ? -4.535 -11.736 -0.593 1.00 96.88 72 HIS A C 1
ATOM 578 O O . HIS A 1 72 ? -5.277 -12.237 0.251 1.00 96.88 72 HIS A O 1
ATOM 584 N N . CYS A 1 73 ? -3.975 -10.534 -0.438 1.00 97.38 73 CYS A N 1
ATOM 585 C CA . CYS A 1 73 ? -4.175 -9.690 0.739 1.00 97.38 73 CYS A CA 1
ATOM 586 C C . CYS A 1 73 ? -5.661 -9.396 0.978 1.00 97.38 73 CYS A C 1
ATOM 588 O O . CYS A 1 73 ? -6.152 -9.596 2.084 1.00 97.38 73 CYS A O 1
ATOM 590 N N . LEU A 1 74 ? -6.412 -9.021 -0.063 1.00 97.00 74 LEU A N 1
ATOM 591 C CA . LEU A 1 74 ? -7.850 -8.769 0.041 1.00 97.00 74 LEU A CA 1
ATOM 592 C C . LEU A 1 74 ? -8.626 -9.987 0.568 1.00 97.00 74 LEU A C 1
ATOM 594 O O . LEU A 1 74 ? -9.495 -9.837 1.430 1.00 97.00 74 LEU A O 1
ATOM 598 N N . ARG A 1 75 ? -8.312 -11.194 0.075 1.00 96.44 75 ARG A N 1
ATOM 599 C CA . ARG A 1 75 ? -8.919 -12.440 0.574 1.00 96.44 75 ARG A CA 1
ATOM 600 C C . ARG A 1 75 ? -8.543 -12.701 2.030 1.00 96.44 75 ARG A C 1
ATOM 602 O O . ARG A 1 75 ? -9.431 -12.986 2.825 1.00 96.44 75 ARG A O 1
ATOM 609 N N . ALA A 1 76 ? -7.264 -12.550 2.377 1.00 96.94 76 ALA A N 1
ATOM 610 C CA . ALA A 1 76 ? -6.780 -12.738 3.741 1.00 96.94 76 ALA A CA 1
ATOM 611 C C . ALA A 1 76 ? -7.495 -11.793 4.721 1.00 96.94 76 ALA A C 1
ATOM 613 O O . ALA A 1 76 ? -8.078 -12.259 5.696 1.00 96.94 76 ALA A O 1
ATOM 614 N N . VAL A 1 77 ? -7.558 -10.496 4.401 1.00 96.81 77 VAL A N 1
ATOM 615 C CA . VAL A 1 77 ? -8.294 -9.472 5.164 1.00 96.81 77 VAL A CA 1
ATOM 616 C C . VAL A 1 77 ? -9.776 -9.833 5.298 1.00 96.81 77 VAL A C 1
ATOM 618 O O . VAL A 1 77 ? -10.335 -9.692 6.375 1.00 96.81 77 VAL A O 1
ATOM 621 N N . SER A 1 78 ? -10.417 -10.336 4.239 1.00 95.69 78 SER A N 1
ATOM 622 C CA . SER A 1 78 ? -11.845 -10.704 4.282 1.00 95.69 78 SER A CA 1
ATOM 623 C C . SER A 1 78 ? -12.133 -11.933 5.155 1.00 95.69 78 SER A C 1
ATOM 625 O O . SER A 1 78 ? -13.253 -12.098 5.625 1.00 95.69 78 SER A O 1
ATOM 627 N N . SER A 1 79 ? -11.144 -12.811 5.343 1.00 95.69 79 SER A N 1
ATOM 628 C CA . SER A 1 79 ? -11.285 -14.067 6.095 1.00 95.69 79 SER A CA 1
ATOM 629 C C . SER A 1 79 ? -10.867 -13.982 7.566 1.00 95.69 79 SER A C 1
ATOM 631 O O . SER A 1 79 ? -11.14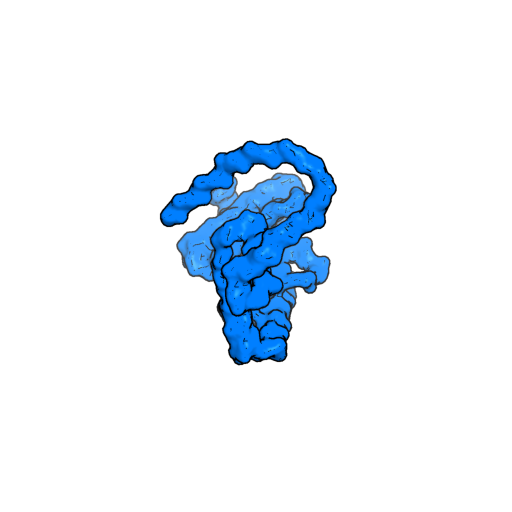1 -14.908 8.327 1.00 95.69 79 SER A O 1
ATOM 633 N N . ARG A 1 80 ? -10.182 -12.905 7.972 1.00 95.44 80 ARG A N 1
ATOM 634 C CA . ARG A 1 80 ? -9.617 -12.757 9.319 1.00 95.44 80 ARG A CA 1
ATOM 635 C C . ARG A 1 80 ? -10.548 -11.956 10.239 1.00 95.44 80 ARG A C 1
ATOM 637 O O . ARG A 1 80 ? -11.104 -10.945 9.809 1.00 95.44 80 ARG A O 1
ATOM 644 N N . PRO A 1 81 ? -10.706 -12.357 11.512 1.00 95.12 81 PRO A N 1
ATOM 645 C CA . PRO A 1 81 ? -11.510 -11.608 12.470 1.00 95.12 81 PRO A CA 1
ATOM 646 C C . PRO A 1 81 ? -10.907 -10.224 12.735 1.00 95.12 81 PRO A C 1
ATOM 648 O O . PRO A 1 81 ? -9.699 -10.028 12.676 1.00 95.12 81 PRO A O 1
ATOM 651 N N . GLY A 1 82 ? -11.761 -9.240 13.015 1.00 96.06 82 GLY A N 1
ATOM 652 C CA . GLY A 1 82 ? -11.338 -7.858 13.270 1.00 96.06 82 GLY A CA 1
ATOM 653 C C . GLY A 1 82 ? -11.020 -7.051 12.011 1.00 96.06 82 GLY A C 1
ATOM 654 O O . GLY A 1 82 ? -11.197 -5.836 12.017 1.00 96.06 82 GLY A O 1
ATOM 655 N N . PHE A 1 83 ? -10.643 -7.689 10.909 1.00 97.25 83 PHE A N 1
ATOM 656 C CA . PHE A 1 83 ? -10.435 -7.008 9.640 1.00 97.25 83 PHE A CA 1
ATOM 657 C C . PHE A 1 83 ? -11.764 -6.780 8.912 1.00 97.25 83 PHE A C 1
ATOM 659 O O . PHE A 1 83 ? -12.594 -7.678 8.783 1.00 97.25 83 PHE A O 1
ATOM 666 N N . ARG A 1 84 ? -11.977 -5.557 8.415 1.00 95.56 84 ARG A N 1
ATOM 667 C CA . ARG A 1 84 ? -13.158 -5.204 7.616 1.00 95.56 84 ARG A CA 1
ATOM 668 C C . ARG A 1 84 ? -12.757 -4.440 6.368 1.00 95.56 84 ARG A C 1
ATOM 670 O O . ARG A 1 84 ? -12.211 -3.344 6.458 1.00 95.56 84 ARG A O 1
ATOM 677 N N . VAL A 1 85 ? -13.068 -4.999 5.205 1.00 95.44 85 VAL A N 1
ATOM 678 C CA . VAL A 1 85 ? -12.770 -4.375 3.913 1.00 95.44 85 VAL A CA 1
ATOM 679 C C . VAL A 1 85 ? -13.636 -3.132 3.689 1.00 95.44 85 VAL A C 1
ATOM 681 O O . VAL A 1 85 ? -14.825 -3.131 3.994 1.00 95.44 85 VAL A O 1
ATOM 684 N N . VAL A 1 86 ? -13.031 -2.078 3.137 1.00 92.19 86 VAL A N 1
ATOM 685 C CA . VAL A 1 86 ? -13.702 -0.810 2.798 1.00 92.19 86 VAL A CA 1
ATOM 686 C C . VAL A 1 86 ? -14.263 -0.836 1.375 1.00 92.19 86 VAL A C 1
ATOM 688 O O . VAL A 1 86 ? -15.346 -0.317 1.136 1.00 92.19 86 VAL A O 1
ATOM 691 N N . SER A 1 87 ? -13.522 -1.398 0.413 1.00 82.62 87 SER A N 1
ATOM 692 C CA . SER A 1 87 ? -13.886 -1.355 -1.010 1.00 82.62 87 SER A CA 1
ATOM 693 C C . SER A 1 87 ? -13.584 -2.669 -1.729 1.00 82.62 87 SER A C 1
ATOM 695 O O . SER A 1 87 ? -12.494 -3.226 -1.585 1.00 82.62 87 SER A O 1
ATOM 697 N N . GLN A 1 88 ? -14.560 -3.136 -2.513 1.00 83.06 88 GLN A N 1
ATOM 698 C CA . GLN A 1 88 ? -14.481 -4.253 -3.460 1.00 83.06 88 GLN A CA 1
ATOM 699 C C . GLN A 1 88 ? -15.371 -3.943 -4.682 1.00 83.06 88 GLN A C 1
ATOM 701 O O . GLN A 1 88 ? -16.387 -3.264 -4.511 1.00 83.06 88 GLN A O 1
ATOM 706 N N . PRO A 1 89 ? -15.049 -4.445 -5.893 1.00 86.12 89 PRO A N 1
ATOM 707 C CA . PRO A 1 89 ? -13.892 -5.276 -6.255 1.00 86.12 89 PRO A CA 1
ATOM 708 C C . PRO A 1 89 ? -12.569 -4.490 -6.345 1.00 86.12 89 PRO A C 1
ATOM 710 O O . PRO A 1 89 ? -12.544 -3.260 -6.334 1.00 86.12 89 PRO A O 1
ATOM 713 N N . LEU A 1 90 ? -11.449 -5.215 -6.428 1.00 88.50 90 LEU A N 1
ATOM 714 C CA . LEU A 1 90 ? -10.108 -4.635 -6.514 1.00 88.50 90 LEU A CA 1
ATOM 715 C C . LEU A 1 90 ? -9.843 -4.058 -7.919 1.00 88.50 90 LEU A C 1
ATOM 717 O O . LEU A 1 90 ? -9.642 -4.806 -8.869 1.00 88.50 90 LEU A O 1
ATOM 721 N N . MET A 1 91 ? -9.805 -2.729 -8.047 1.00 85.94 91 MET A N 1
ATOM 722 C CA . MET A 1 91 ? -9.525 -2.043 -9.327 1.00 85.94 91 MET A CA 1
ATOM 723 C C . MET A 1 91 ? -8.039 -1.712 -9.543 1.00 85.94 91 MET A C 1
ATOM 725 O O . MET A 1 91 ? -7.614 -1.379 -10.643 1.00 85.94 91 MET A O 1
ATOM 729 N N . CYS A 1 92 ? -7.251 -1.734 -8.475 1.00 91.50 92 CYS A N 1
ATOM 730 C CA . CYS A 1 92 ? -5.838 -1.360 -8.441 1.00 91.50 92 CYS A CA 1
ATOM 731 C C . CYS A 1 92 ? -5.173 -2.102 -7.273 1.00 91.50 92 CYS A C 1
ATOM 733 O O . CYS A 1 92 ? -5.900 -2.603 -6.415 1.00 91.50 92 CYS A O 1
ATOM 735 N N . PRO A 1 93 ? -3.834 -2.163 -7.165 1.00 94.88 93 PRO A N 1
ATOM 736 C CA . PRO A 1 93 ? -3.162 -2.930 -6.114 1.00 94.88 93 PRO A CA 1
ATOM 737 C C . PRO A 1 93 ? -3.199 -2.226 -4.740 1.00 94.88 93 PRO A C 1
ATOM 739 O O . PRO A 1 93 ? -2.211 -2.198 -4.013 1.00 94.88 93 PRO A O 1
ATOM 742 N N . ASN A 1 94 ? -4.338 -1.627 -4.382 1.00 94.75 94 ASN A N 1
ATOM 743 C CA . ASN A 1 94 ? -4.590 -0.968 -3.108 1.00 94.75 94 ASN A CA 1
ATOM 744 C C . ASN A 1 94 ? -5.682 -1.723 -2.349 1.00 94.75 94 ASN A C 1
ATOM 746 O O . ASN A 1 94 ? -6.821 -1.795 -2.810 1.00 94.75 94 ASN A O 1
ATOM 750 N N . VAL A 1 95 ? -5.353 -2.236 -1.167 1.00 95.62 95 VAL A N 1
ATOM 751 C CA . VAL A 1 95 ? -6.302 -2.910 -0.278 1.00 95.62 95 VAL A CA 1
ATOM 752 C C . VAL A 1 95 ? -6.641 -1.967 0.869 1.00 95.62 95 VAL A C 1
ATOM 754 O O . VAL A 1 95 ? -5.770 -1.578 1.650 1.00 95.62 95 VAL A O 1
ATOM 757 N N . CYS A 1 96 ? -7.914 -1.578 0.942 1.00 95.25 96 CYS A N 1
ATOM 758 C CA . CYS A 1 96 ? -8.427 -0.646 1.941 1.00 95.25 96 CYS A CA 1
ATOM 759 C C . CYS A 1 96 ? -9.264 -1.386 2.986 1.00 95.25 96 CYS A C 1
ATOM 761 O O . CYS A 1 96 ? -10.217 -2.078 2.620 1.00 95.25 96 CYS A O 1
ATOM 763 N N . PHE A 1 97 ? -8.941 -1.228 4.268 1.00 95.94 97 PHE A N 1
ATOM 764 C CA . PHE A 1 97 ? -9.628 -1.926 5.358 1.00 95.94 97 PHE A CA 1
ATOM 765 C C . PHE A 1 97 ? -9.507 -1.198 6.700 1.00 95.94 97 PHE A C 1
ATOM 767 O O . PHE A 1 97 ? -8.591 -0.406 6.925 1.00 95.94 97 PHE A O 1
ATOM 774 N N . TRP A 1 98 ? -10.418 -1.507 7.616 1.00 96.44 98 TRP A N 1
ATOM 775 C CA . TRP A 1 98 ? -10.286 -1.213 9.039 1.00 96.44 98 TRP A CA 1
ATOM 776 C C . TRP A 1 98 ? -9.781 -2.443 9.786 1.00 96.44 98 TRP A C 1
ATOM 778 O O . TRP A 1 98 ? -10.103 -3.572 9.410 1.00 96.44 98 TRP A O 1
ATOM 788 N N . TYR A 1 99 ? -9.048 -2.209 10.871 1.00 97.50 99 TYR A N 1
ATOM 789 C CA . TYR A 1 99 ? -8.841 -3.204 11.914 1.00 97.50 99 TYR A CA 1
ATOM 790 C C . TYR A 1 99 ? -9.644 -2.797 13.148 1.00 97.50 99 TYR A C 1
ATOM 792 O O . TYR A 1 99 ? -9.466 -1.694 13.661 1.00 97.50 99 TYR A O 1
ATOM 800 N N . ILE A 1 100 ? -10.546 -3.668 13.588 1.00 97.00 100 ILE A N 1
ATOM 801 C CA . ILE A 1 100 ? -11.455 -3.474 14.714 1.00 97.00 100 ILE A CA 1
ATOM 802 C C . ILE A 1 100 ? -10.895 -4.272 15.903 1.00 97.00 100 ILE A C 1
ATOM 804 O O . ILE A 1 100 ? -10.971 -5.508 15.874 1.00 97.00 100 ILE A O 1
ATOM 808 N N . PRO A 1 101 ? -10.354 -3.609 16.944 1.00 96.38 101 PRO A N 1
ATOM 809 C CA . PRO A 1 101 ? -9.830 -4.279 18.139 1.00 96.38 101 PRO A CA 1
ATOM 810 C C . PRO A 1 101 ? -10.894 -5.103 18.861 1.00 96.38 101 PRO A C 1
ATOM 812 O O . PRO A 1 101 ? -12.078 -4.756 18.795 1.00 96.38 101 PRO A O 1
ATOM 815 N N . ALA A 1 102 ? -10.501 -6.146 19.599 1.00 96.25 102 ALA A N 1
ATOM 816 C CA . ALA A 1 102 ? -11.444 -7.042 20.273 1.00 96.25 102 ALA A CA 1
ATOM 817 C C . ALA A 1 102 ? -12.476 -6.309 21.146 1.00 96.25 102 ALA A C 1
ATOM 819 O O . ALA A 1 102 ? -13.665 -6.618 21.073 1.00 96.25 102 ALA A O 1
ATOM 820 N N . PHE A 1 103 ? -12.059 -5.280 21.893 1.00 94.00 103 PHE A N 1
ATOM 821 C CA . PHE A 1 103 ? -12.955 -4.511 22.764 1.00 94.00 103 PHE A CA 1
ATOM 822 C C . PHE A 1 103 ? -14.014 -3.689 22.009 1.00 94.00 103 PHE A C 1
ATOM 824 O O . PHE A 1 103 ? -14.981 -3.249 22.626 1.00 94.00 103 PHE A O 1
ATOM 831 N N . MET A 1 104 ? -13.858 -3.470 20.699 1.00 94.50 104 MET A N 1
ATOM 832 C CA . MET A 1 104 ? -14.825 -2.758 19.852 1.00 94.50 104 MET A CA 1
ATOM 833 C C . MET A 1 104 ? -15.772 -3.698 19.097 1.00 94.50 104 MET A C 1
ATOM 835 O O . MET A 1 104 ? -16.783 -3.235 18.565 1.00 94.50 104 MET A O 1
ATOM 839 N N . ARG A 1 105 ? -15.468 -5.001 19.028 1.00 94.56 105 ARG A N 1
ATOM 840 C CA . ARG A 1 105 ? -16.251 -5.988 18.266 1.00 94.56 105 ARG A CA 1
ATOM 841 C C . ARG A 1 105 ? -17.598 -6.261 18.944 1.00 94.56 105 ARG A C 1
ATOM 843 O O . ARG A 1 105 ? -17.688 -6.305 20.167 1.00 94.56 105 ARG A O 1
ATOM 850 N N . GLY A 1 106 ? -18.649 -6.455 18.142 1.00 91.75 106 GLY A N 1
ATOM 851 C CA . GLY A 1 106 ? -19.995 -6.807 18.624 1.00 91.75 106 GLY A CA 1
ATOM 852 C C . GLY A 1 106 ? -20.760 -5.685 19.339 1.00 91.75 106 GLY A C 1
ATOM 853 O O . GLY A 1 106 ? -21.844 -5.933 19.858 1.00 91.75 106 GLY A O 1
ATOM 854 N N . LYS A 1 107 ? -20.214 -4.464 19.380 1.00 92.88 107 LYS A N 1
ATOM 855 C CA . LYS A 1 107 ? -20.907 -3.265 19.874 1.00 92.88 107 LYS A CA 1
ATOM 856 C C . LYS A 1 107 ? -21.717 -2.611 18.751 1.00 92.88 107 LYS A C 1
ATOM 858 O O . LYS A 1 107 ? -21.424 -2.826 17.578 1.00 92.88 107 LYS A O 1
ATOM 863 N N . GLU A 1 108 ? -22.704 -1.794 19.114 1.00 93.38 108 GLU A N 1
ATOM 864 C CA . GLU A 1 108 ? -23.441 -0.986 18.138 1.00 93.38 108 GLU A CA 1
ATOM 865 C C . GLU A 1 108 ? -22.519 0.041 17.468 1.00 93.38 108 GLU A C 1
ATOM 867 O O . GLU A 1 108 ? -21.764 0.753 18.130 1.00 93.38 108 GLU A O 1
ATOM 872 N N . GLU A 1 109 ? -22.585 0.109 16.139 1.00 93.62 109 GLU A N 1
ATOM 873 C CA . GLU A 1 109 ? -21.720 0.949 15.303 1.00 93.62 109 GLU A CA 1
ATOM 874 C C . GLU A 1 109 ? -22.303 2.356 15.118 1.00 93.62 109 GLU A C 1
ATOM 876 O O . GLU A 1 109 ? -22.540 2.820 14.000 1.00 93.62 109 GLU A O 1
ATOM 881 N N . ASP A 1 110 ? -22.563 3.029 16.234 1.00 94.38 110 ASP A N 1
ATOM 882 C CA . ASP A 1 110 ? -23.071 4.397 16.255 1.00 94.38 110 ASP A CA 1
ATOM 883 C C . ASP A 1 110 ? -21.984 5.437 15.901 1.00 94.38 110 ASP A C 1
ATOM 885 O O . ASP A 1 110 ? -20.816 5.133 15.628 1.00 94.38 110 ASP A O 1
ATOM 889 N N . GLU A 1 111 ? -22.360 6.717 15.895 1.00 92.50 111 GLU A N 1
ATOM 890 C CA . GLU A 1 111 ? -21.420 7.801 15.594 1.00 92.50 111 GLU A CA 1
ATOM 891 C C . GLU A 1 111 ? -20.255 7.865 16.597 1.00 92.50 111 GLU A C 1
ATOM 893 O O . GLU A 1 111 ? -19.129 8.199 16.215 1.00 92.50 111 GLU A O 1
ATOM 898 N N . LYS A 1 112 ? -20.487 7.490 17.863 1.00 93.25 112 LYS A N 1
ATOM 899 C CA . LYS A 1 112 ? -19.444 7.446 18.896 1.00 93.25 112 LYS A CA 1
ATOM 900 C C . LYS A 1 112 ? -18.449 6.326 18.613 1.00 93.25 112 LYS A C 1
ATOM 902 O O . LYS A 1 112 ? -17.243 6.561 18.688 1.00 93.25 112 LYS A O 1
ATOM 907 N N . TRP A 1 113 ? -18.931 5.146 18.231 1.00 94.31 113 TRP A N 1
ATOM 908 C CA . TRP A 1 113 ? -18.114 4.004 17.835 1.00 94.31 113 TRP A CA 1
ATOM 909 C C . TRP A 1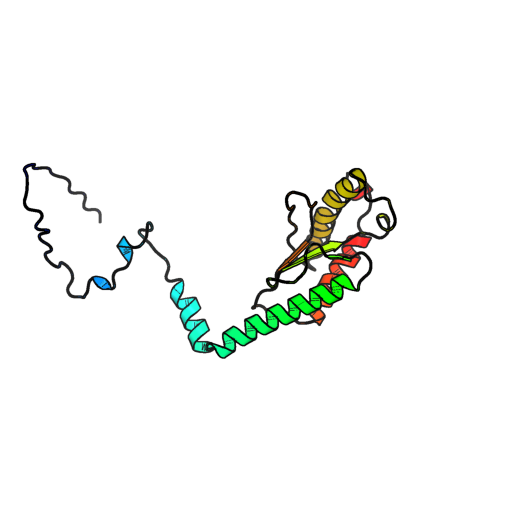 113 ? -17.221 4.357 16.644 1.00 94.31 113 TRP A C 1
ATOM 911 O O . TRP A 1 113 ? -16.003 4.174 16.693 1.00 94.31 113 TRP A O 1
ATOM 921 N N . TRP A 1 114 ? -17.792 4.980 15.611 1.00 93.44 114 TRP A N 1
ATOM 922 C CA . TRP A 1 114 ? -17.026 5.467 14.462 1.00 93.44 114 TRP A CA 1
ATOM 923 C C . TRP A 1 114 ? -16.071 6.613 14.825 1.00 93.44 114 TRP A C 1
ATOM 925 O O . TRP A 1 114 ? -14.981 6.714 14.256 1.00 93.44 114 TRP A O 1
ATOM 935 N N . GLY A 1 115 ? -16.435 7.457 15.792 1.00 93.00 115 GLY A N 1
ATOM 936 C CA . GLY A 1 115 ? -15.555 8.466 16.381 1.00 93.00 115 GLY A CA 1
ATOM 937 C C . GLY A 1 115 ? -14.323 7.851 17.050 1.00 93.00 115 GLY A C 1
ATOM 938 O O . GLY A 1 115 ? -13.208 8.328 16.839 1.00 93.00 115 GLY A O 1
ATOM 939 N N . LEU A 1 116 ? -14.496 6.749 17.784 1.00 93.56 116 LEU A N 1
ATOM 940 C CA . LEU A 1 116 ? -13.392 5.988 18.373 1.00 93.56 116 LEU A CA 1
ATOM 941 C C . LEU A 1 116 ? -12.546 5.300 17.300 1.00 93.56 116 LEU A C 1
ATOM 943 O O . LEU A 1 116 ? -11.329 5.458 17.304 1.00 93.56 116 LEU A O 1
ATOM 947 N N . MET A 1 117 ? -13.157 4.623 16.326 1.00 94.62 117 MET A N 1
ATOM 948 C CA . MET A 1 117 ? -12.428 3.993 15.214 1.00 94.62 117 MET A CA 1
ATOM 949 C C . MET A 1 117 ? -11.575 4.985 14.415 1.00 94.62 117 MET A C 1
ATOM 951 O O . MET A 1 117 ? -10.467 4.653 13.976 1.00 94.62 117 MET A O 1
ATOM 955 N N . HIS A 1 118 ? -12.058 6.224 14.270 1.00 93.88 118 HIS A N 1
ATOM 956 C CA . HIS A 1 118 ? -11.301 7.309 13.653 1.00 93.88 118 HIS A CA 1
ATOM 957 C C . HIS A 1 118 ? -9.998 7.616 14.406 1.00 93.88 118 HIS A C 1
ATOM 959 O O . HIS A 1 118 ? -9.008 7.953 13.759 1.00 93.88 118 HIS A O 1
ATOM 965 N N . LYS A 1 119 ? -9.981 7.476 15.738 1.00 94.19 119 LYS A N 1
ATOM 966 C CA . LYS A 1 119 ? -8.794 7.656 16.591 1.00 94.19 119 LYS A CA 1
ATOM 967 C C . LYS A 1 119 ? -7.928 6.395 16.695 1.00 94.19 119 LYS A C 1
ATOM 969 O O . LYS A 1 119 ? -6.705 6.501 16.699 1.00 94.19 119 LYS A O 1
ATOM 974 N N . ILE A 1 120 ? -8.550 5.215 16.727 1.00 95.56 120 ILE A N 1
ATOM 975 C CA . ILE A 1 120 ? -7.865 3.915 16.820 1.00 95.56 120 ILE A CA 1
ATOM 976 C C . ILE A 1 120 ? -6.925 3.713 15.631 1.00 95.56 120 ILE A C 1
ATOM 978 O O . ILE A 1 120 ? -5.765 3.369 15.818 1.00 95.56 120 ILE A O 1
ATOM 982 N N . THR A 1 121 ? -7.386 3.979 14.407 1.00 95.44 121 THR A N 1
ATOM 983 C CA . THR A 1 121 ? -6.586 3.722 13.195 1.00 95.44 121 THR A CA 1
ATOM 984 C C . THR A 1 121 ? -5.238 4.480 13.191 1.00 95.44 121 THR A C 1
ATOM 986 O O . THR A 1 121 ? -4.200 3.844 12.988 1.00 95.44 121 THR A O 1
ATOM 989 N N . PRO A 1 122 ? -5.188 5.802 13.471 1.00 94.75 122 PRO A N 1
ATOM 990 C CA . PRO A 1 122 ? -3.932 6.519 13.689 1.00 94.75 122 PRO A CA 1
ATOM 991 C C . PRO A 1 122 ? -3.067 5.956 14.817 1.00 94.75 122 PRO A C 1
ATOM 993 O O . PRO A 1 122 ? -1.852 5.883 14.649 1.00 94.75 122 PRO A O 1
ATOM 996 N N . LYS A 1 123 ? -3.670 5.539 15.937 1.00 96.12 123 LYS A N 1
ATOM 997 C CA . LYS A 1 123 ? -2.928 4.986 17.077 1.00 96.12 123 LYS A CA 1
ATOM 998 C C . LYS A 1 123 ? -2.252 3.659 16.725 1.00 96.12 123 LYS A C 1
ATOM 1000 O O . LYS A 1 123 ? -1.079 3.476 17.022 1.00 96.12 123 LYS A O 1
ATOM 1005 N N . ILE A 1 124 ? -2.939 2.778 16.000 1.00 96.69 124 ILE A N 1
ATOM 1006 C CA . ILE A 1 124 ? -2.342 1.542 15.474 1.00 96.69 124 ILE A CA 1
ATOM 1007 C C . ILE A 1 124 ? -1.168 1.874 14.539 1.00 96.69 124 ILE A C 1
ATOM 1009 O O . ILE A 1 124 ? -0.101 1.279 14.663 1.00 96.69 124 ILE A O 1
ATOM 1013 N N . LYS A 1 125 ? -1.312 2.861 13.637 1.00 95.44 125 LYS A N 1
ATOM 1014 C CA . LYS A 1 125 ? -0.202 3.308 12.771 1.00 95.44 125 LYS A CA 1
ATOM 1015 C C . LYS A 1 125 ? 1.000 3.798 13.588 1.00 95.44 125 LYS A C 1
ATOM 1017 O O . LYS A 1 125 ? 2.138 3.503 13.228 1.00 95.44 125 LYS A O 1
ATOM 1022 N N . GLU A 1 126 ? 0.760 4.571 14.643 1.00 95.31 126 GLU A N 1
ATOM 1023 C CA . GLU A 1 126 ? 1.809 5.055 15.544 1.00 95.31 126 GLU A CA 1
ATOM 1024 C C . GLU A 1 126 ? 2.590 3.877 16.144 1.00 95.31 126 GLU A C 1
ATOM 1026 O O . GLU A 1 126 ? 3.809 3.828 15.996 1.00 95.31 126 GLU A O 1
ATOM 1031 N N . LEU A 1 127 ? 1.897 2.875 16.695 1.00 96.06 127 LEU A N 1
ATOM 1032 C CA . LEU A 1 127 ? 2.518 1.666 17.255 1.00 96.06 127 LEU A CA 1
ATOM 1033 C C . LEU A 1 127 ? 3.288 0.846 16.208 1.00 96.06 127 LEU A C 1
ATOM 1035 O O . LEU A 1 127 ? 4.410 0.406 16.463 1.00 96.06 127 LEU A O 1
ATOM 1039 N N . LEU A 1 128 ? 2.740 0.688 15.001 1.00 96.44 128 LEU A N 1
ATOM 1040 C CA . LEU A 1 128 ? 3.424 0.013 13.889 1.00 96.44 128 LEU A CA 1
ATOM 1041 C C . LEU A 1 128 ? 4.715 0.734 13.477 1.00 96.44 128 LEU A C 1
ATOM 1043 O O . LEU A 1 128 ? 5.722 0.096 13.169 1.00 96.44 128 LEU A O 1
ATOM 1047 N N . THR A 1 129 ? 4.689 2.069 13.502 1.00 95.19 129 THR A N 1
ATOM 1048 C CA . THR A 1 129 ? 5.846 2.904 13.160 1.00 95.19 129 THR A CA 1
ATOM 1049 C C . THR A 1 129 ? 6.915 2.817 14.247 1.00 95.19 129 THR A C 1
ATOM 1051 O O . THR A 1 129 ? 8.085 2.617 13.935 1.00 95.19 129 THR A O 1
ATOM 1054 N N . LEU A 1 130 ? 6.520 2.925 15.520 1.00 94.75 130 LEU A N 1
ATOM 1055 C CA . LEU A 1 130 ? 7.435 2.860 16.664 1.00 94.75 130 LEU A CA 1
ATOM 1056 C C . LEU A 1 130 ? 8.065 1.472 16.833 1.00 94.75 130 LEU A C 1
ATOM 1058 O O . LEU A 1 130 ? 9.227 1.376 17.213 1.00 94.75 130 LEU A O 1
ATOM 1062 N N . SER A 1 131 ? 7.331 0.407 16.506 1.00 94.00 131 SER A N 1
ATOM 1063 C CA . SER A 1 131 ? 7.862 -0.964 16.494 1.00 94.00 131 SER A CA 1
ATOM 1064 C C . SER A 1 131 ? 8.737 -1.274 15.274 1.00 94.00 131 SER A C 1
ATOM 1066 O O . SER A 1 131 ? 9.329 -2.348 15.218 1.00 94.00 131 SER A O 1
ATOM 1068 N N . ALA A 1 132 ? 8.820 -0.362 14.296 1.00 93.50 132 ALA A N 1
ATOM 1069 C CA . ALA A 1 132 ? 9.547 -0.531 13.036 1.00 93.50 132 ALA A CA 1
ATOM 1070 C C . ALA A 1 132 ? 9.150 -1.786 12.227 1.00 93.50 132 ALA A C 1
ATOM 1072 O O . ALA A 1 132 ? 9.913 -2.244 11.378 1.00 93.50 132 ALA A O 1
ATOM 1073 N N . ARG A 1 133 ? 7.947 -2.333 12.457 1.00 90.69 133 ARG A N 1
ATOM 1074 C CA . ARG A 1 133 ? 7.457 -3.539 11.767 1.00 90.69 133 ARG A CA 1
ATOM 1075 C C . ARG A 1 133 ? 6.793 -3.226 10.435 1.00 90.69 133 ARG A C 1
ATOM 1077 O O . ARG A 1 133 ? 6.931 -3.989 9.484 1.00 90.69 133 ARG A O 1
ATOM 1084 N N . LEU A 1 134 ? 6.057 -2.116 10.359 1.00 93.69 134 LEU A N 1
ATOM 1085 C CA . LEU A 1 134 ? 5.316 -1.751 9.155 1.00 93.69 134 LEU A CA 1
ATOM 1086 C C . LEU A 1 134 ? 5.074 -0.245 9.079 1.00 93.69 134 LEU A C 1
ATOM 1088 O O . LEU A 1 134 ? 4.609 0.378 10.029 1.00 93.69 134 LEU A O 1
ATOM 1092 N N . MET A 1 135 ? 5.289 0.328 7.897 1.00 93.00 135 MET A N 1
ATOM 1093 C CA . MET A 1 135 ? 4.844 1.682 7.585 1.00 93.00 135 MET A CA 1
ATOM 1094 C C . MET A 1 135 ? 3.676 1.618 6.602 1.00 93.00 135 MET A C 1
ATOM 1096 O O . MET A 1 135 ? 3.848 1.293 5.430 1.00 93.00 135 MET A O 1
ATOM 1100 N N . VAL A 1 136 ? 2.479 1.951 7.084 1.00 93.06 136 VAL A N 1
ATOM 1101 C CA . VAL A 1 136 ? 1.244 1.943 6.291 1.00 93.06 136 VAL A CA 1
ATOM 1102 C C . VAL A 1 136 ? 0.557 3.305 6.342 1.00 93.06 136 VAL A C 1
ATOM 1104 O O . VAL A 1 136 ? 0.554 4.001 7.361 1.00 93.06 136 VAL A O 1
ATOM 1107 N N . ALA A 1 137 ? -0.021 3.712 5.214 1.00 90.62 137 ALA A N 1
ATOM 1108 C CA . ALA A 1 137 ? -0.835 4.915 5.150 1.00 90.62 137 ALA A CA 1
ATOM 1109 C C . ALA A 1 137 ? -2.250 4.624 5.668 1.00 90.62 137 ALA A C 1
ATOM 1111 O O . ALA A 1 137 ? -2.824 3.576 5.375 1.00 90.62 137 ALA A O 1
ATOM 1112 N N . TYR A 1 138 ? -2.845 5.588 6.366 1.00 89.75 138 TYR A N 1
ATOM 1113 C CA . TYR A 1 138 ? -4.293 5.648 6.542 1.00 89.75 138 TYR A CA 1
ATOM 1114 C C . TYR A 1 138 ? -4.829 6.912 5.877 1.00 89.75 138 TYR A C 1
ATOM 1116 O O . TYR A 1 138 ? -4.096 7.884 5.670 1.00 89.75 138 TYR A O 1
ATOM 1124 N N . THR A 1 139 ? -6.099 6.911 5.494 1.00 84.81 139 THR A N 1
ATOM 1125 C CA . THR A 1 139 ? -6.731 8.070 4.853 1.00 84.81 139 THR A CA 1
ATOM 1126 C C . THR A 1 139 ? -8.200 8.150 5.268 1.00 84.81 139 THR A C 1
ATOM 1128 O O . THR A 1 139 ? -8.876 7.122 5.261 1.00 84.81 139 THR A O 1
ATOM 1131 N N . PRO A 1 140 ? -8.723 9.332 5.638 1.00 83.12 140 PRO A N 1
ATOM 1132 C CA . PRO A 1 140 ? -10.163 9.543 5.712 1.00 83.12 140 PRO A CA 1
ATOM 1133 C C . PRO A 1 140 ? -10.725 9.727 4.296 1.00 83.12 140 PRO A C 1
ATOM 1135 O O . PRO A 1 140 ? -10.146 10.451 3.486 1.00 83.12 140 PRO A O 1
ATOM 1138 N N . LEU A 1 141 ? -11.873 9.123 3.985 1.00 79.44 141 LEU A N 1
ATOM 1139 C CA . LEU A 1 141 ? -12.530 9.301 2.684 1.00 79.44 141 LEU A CA 1
ATOM 1140 C C . LEU A 1 141 ? -13.966 9.760 2.878 1.00 79.44 141 LEU A C 1
ATOM 1142 O O . LEU A 1 141 ? -14.842 8.920 3.011 1.00 79.44 141 LEU A O 1
ATOM 1146 N N . ARG A 1 142 ? -14.219 11.074 2.825 1.00 75.12 14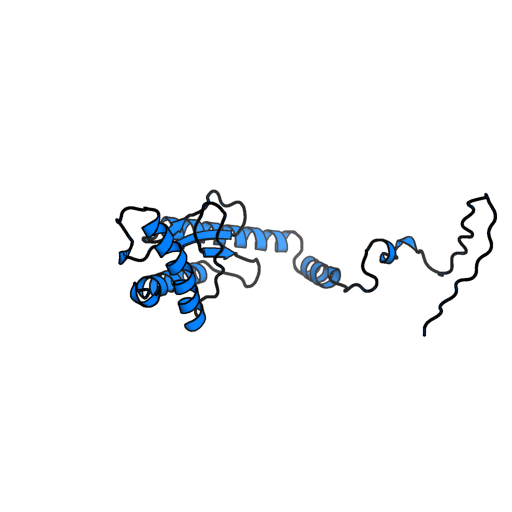2 ARG A N 1
ATOM 1147 C CA . ARG A 1 142 ? -15.560 11.694 2.912 1.00 75.12 142 ARG A CA 1
ATOM 1148 C C . ARG A 1 142 ? -16.453 11.058 3.996 1.00 75.12 142 ARG A C 1
ATOM 1150 O O . ARG A 1 142 ? -16.393 11.470 5.146 1.00 75.12 142 ARG A O 1
ATOM 1157 N N . GLN A 1 143 ? -17.263 10.068 3.614 1.00 75.25 143 GLN A N 1
ATOM 1158 C CA . GLN A 1 143 ? -18.219 9.341 4.458 1.00 75.25 143 GLN A CA 1
ATOM 1159 C C . GLN A 1 143 ? -17.571 8.263 5.349 1.00 75.25 143 GLN A C 1
ATOM 1161 O O . GLN A 1 143 ? -18.185 7.797 6.303 1.00 75.25 143 GLN A O 1
ATOM 1166 N N . HIS A 1 144 ? -16.326 7.880 5.075 1.00 78.94 144 HIS A N 1
ATOM 1167 C CA . HIS A 1 144 ? -15.569 6.877 5.812 1.00 78.94 144 HIS A CA 1
ATOM 1168 C C . HIS A 1 144 ? -14.560 7.522 6.762 1.00 78.94 144 HIS A C 1
ATOM 1170 O O . HIS A 1 144 ? -13.772 8.396 6.381 1.00 78.94 144 HIS A O 1
ATOM 1176 N N . LYS A 1 145 ? -14.556 7.040 8.008 1.00 87.44 145 LYS A N 1
ATOM 1177 C CA . LYS A 1 145 ? -13.517 7.349 8.998 1.00 87.44 145 LYS A CA 1
ATOM 1178 C C . LYS A 1 145 ? -12.181 6.730 8.574 1.00 87.44 145 LYS A C 1
ATOM 1180 O O . LYS A 1 145 ? -12.144 5.940 7.638 1.00 87.44 145 LYS A O 1
ATOM 1185 N N . ASN A 1 146 ? -11.097 7.087 9.264 1.00 92.12 146 ASN A N 1
ATOM 1186 C CA . ASN A 1 146 ? -9.750 6.618 8.936 1.00 92.12 146 ASN A CA 1
ATOM 1187 C C . ASN A 1 146 ? -9.726 5.094 8.745 1.00 92.12 146 ASN A C 1
ATOM 1189 O O . ASN A 1 146 ? -10.168 4.365 9.626 1.00 92.12 146 ASN A O 1
ATOM 1193 N N . PHE A 1 147 ? -9.219 4.646 7.599 1.00 94.56 147 PHE A N 1
ATOM 1194 C CA . PHE A 1 147 ? -8.945 3.244 7.277 1.00 94.56 147 PHE A CA 1
ATOM 1195 C C . PHE A 1 147 ? -7.520 3.112 6.749 1.00 94.56 147 PHE A C 1
ATOM 1197 O O . PHE A 1 147 ? -6.948 4.081 6.240 1.00 94.56 147 PHE A O 1
ATOM 1204 N N . PHE A 1 148 ? -6.956 1.912 6.837 1.00 96.12 148 PHE A N 1
ATOM 1205 C CA . PHE A 1 148 ? -5.655 1.590 6.267 1.00 96.12 148 PHE A CA 1
ATOM 1206 C C . PHE A 1 148 ? -5.738 1.403 4.760 1.00 96.12 148 PHE A C 1
ATOM 1208 O O . PHE A 1 148 ? -6.692 0.818 4.254 1.00 96.12 148 PHE A O 1
ATOM 1215 N N . ARG A 1 149 ? -4.701 1.858 4.054 1.00 95.06 149 ARG A N 1
ATOM 1216 C CA . ARG A 1 149 ? -4.489 1.615 2.627 1.00 95.06 149 ARG A CA 1
ATOM 1217 C C . ARG A 1 149 ? -3.134 0.943 2.430 1.00 95.06 149 ARG A C 1
ATOM 1219 O O . ARG A 1 149 ? -2.105 1.623 2.410 1.00 95.06 149 ARG A O 1
ATOM 1226 N N . LEU A 1 150 ? -3.146 -0.374 2.239 1.00 95.00 150 LEU A N 1
ATOM 1227 C CA . LEU A 1 150 ? -1.970 -1.116 1.789 1.00 95.00 150 LEU A CA 1
ATOM 1228 C C . LEU A 1 150 ? -1.858 -0.996 0.270 1.00 95.00 150 LEU A C 1
ATOM 1230 O O . LEU A 1 150 ? -2.710 -1.503 -0.455 1.00 95.00 150 LEU A O 1
ATOM 1234 N N . ALA A 1 151 ? -0.829 -0.290 -0.193 1.00 94.62 151 ALA A N 1
ATOM 1235 C CA . ALA A 1 151 ? -0.538 -0.082 -1.606 1.00 94.62 151 ALA A CA 1
ATOM 1236 C C . ALA A 1 151 ? 0.634 -0.976 -2.018 1.00 94.62 151 ALA A C 1
ATOM 1238 O O . ALA A 1 151 ? 1.764 -0.743 -1.588 1.00 94.62 151 ALA A O 1
ATOM 1239 N N . PHE A 1 152 ? 0.372 -1.985 -2.844 1.00 95.69 152 PHE A N 1
ATOM 1240 C CA . PHE A 1 152 ? 1.410 -2.870 -3.358 1.00 95.69 152 PHE A CA 1
ATOM 1241 C C . PHE A 1 152 ? 2.047 -2.262 -4.606 1.00 95.69 152 PHE A C 1
ATOM 1243 O O . PHE A 1 152 ? 1.366 -1.791 -5.520 1.00 95.69 152 PHE A O 1
ATOM 1250 N N . THR A 1 153 ? 3.373 -2.278 -4.637 1.00 94.81 153 THR A N 1
ATOM 1251 C CA . THR A 1 153 ? 4.184 -1.807 -5.757 1.00 94.81 153 THR A CA 1
ATOM 1252 C C . THR A 1 153 ? 4.908 -2.978 -6.398 1.00 94.81 153 THR A C 1
ATOM 1254 O O . THR A 1 153 ? 5.138 -4.009 -5.775 1.00 94.81 153 THR A O 1
ATOM 1257 N N . CYS A 1 154 ? 5.316 -2.805 -7.654 1.00 94.00 154 CYS A N 1
ATOM 1258 C CA . CYS A 1 154 ? 6.062 -3.837 -8.367 1.00 94.00 154 CYS A CA 1
ATOM 1259 C C . CYS A 1 154 ? 7.450 -4.105 -7.769 1.00 94.00 154 CYS A C 1
ATOM 1261 O O . CYS A 1 154 ? 8.029 -5.148 -8.046 1.00 94.00 154 CYS A O 1
ATOM 1263 N N . HIS A 1 155 ? 8.004 -3.141 -7.025 1.00 90.69 155 HIS A N 1
ATOM 1264 C CA . HIS A 1 155 ? 9.289 -3.242 -6.337 1.00 90.69 155 HIS A CA 1
ATOM 1265 C C . HIS A 1 155 ? 9.220 -2.538 -4.969 1.00 90.69 155 HIS A C 1
ATOM 1267 O O . HIS A 1 155 ? 8.635 -1.447 -4.904 1.00 90.69 155 HIS A O 1
ATOM 1273 N N . PRO A 1 156 ? 9.845 -3.096 -3.911 1.00 91.62 156 PRO A N 1
ATOM 1274 C CA . PRO A 1 156 ? 10.461 -4.431 -3.863 1.00 91.62 156 PRO A CA 1
ATOM 1275 C C . PRO A 1 156 ? 9.427 -5.553 -4.061 1.00 91.62 156 PRO A C 1
ATOM 1277 O O . PRO A 1 156 ? 8.227 -5.316 -3.951 1.00 91.62 156 PRO A O 1
ATOM 1280 N N . GLU A 1 157 ? 9.884 -6.758 -4.408 1.00 90.75 157 GLU A N 1
ATOM 1281 C CA . GLU A 1 157 ? 8.975 -7.894 -4.581 1.00 90.75 157 GLU A CA 1
ATOM 1282 C C . GLU A 1 157 ? 8.376 -8.306 -3.229 1.00 90.75 157 GLU A C 1
ATOM 1284 O O . GLU A 1 157 ? 9.093 -8.575 -2.266 1.00 90.75 157 GLU A O 1
ATOM 1289 N N . VAL A 1 158 ? 7.045 -8.342 -3.162 1.00 95.50 158 VAL A N 1
ATOM 1290 C CA . VAL A 1 158 ? 6.291 -8.738 -1.968 1.00 95.50 158 VAL A CA 1
ATOM 1291 C C . VAL A 1 158 ? 5.759 -10.152 -2.172 1.00 95.50 158 VAL A C 1
ATOM 1293 O O . VAL A 1 158 ? 5.187 -10.446 -3.222 1.00 95.50 158 VAL A O 1
ATOM 1296 N N . THR A 1 159 ? 5.939 -11.020 -1.178 1.00 96.25 159 THR A N 1
ATOM 1297 C CA . THR A 1 159 ? 5.426 -12.392 -1.191 1.00 96.25 159 THR A CA 1
ATOM 1298 C C . THR A 1 159 ? 4.171 -12.511 -0.327 1.00 96.25 159 THR A C 1
ATOM 1300 O O . THR A 1 159 ? 3.770 -11.570 0.362 1.00 96.25 159 THR A O 1
ATOM 1303 N N . THR A 1 160 ? 3.521 -13.671 -0.370 1.00 96.94 160 THR A N 1
ATOM 1304 C CA . THR A 1 160 ? 2.354 -13.971 0.468 1.00 96.94 160 THR A CA 1
ATOM 1305 C C . THR A 1 160 ? 2.692 -14.007 1.956 1.00 96.94 160 THR A C 1
ATOM 1307 O O . THR A 1 160 ? 1.867 -13.613 2.775 1.00 96.94 160 THR A O 1
ATOM 1310 N N . GLU A 1 161 ? 3.917 -14.396 2.301 1.00 97.44 161 GLU A N 1
ATOM 1311 C CA . GLU A 1 161 ? 4.433 -14.429 3.672 1.00 97.44 161 GLU A CA 1
ATOM 1312 C C . GLU A 1 161 ? 4.579 -13.005 4.205 1.00 97.44 161 GLU A C 1
ATOM 1314 O O . GLU A 1 161 ? 4.022 -12.688 5.248 1.00 97.44 161 GLU A O 1
ATOM 1319 N N . HIS A 1 162 ? 5.172 -12.097 3.419 1.00 97.06 162 HIS A N 1
ATOM 1320 C CA . HIS A 1 162 ? 5.231 -10.681 3.790 1.00 97.06 162 HIS A CA 1
ATOM 1321 C C . HIS A 1 162 ? 3.833 -10.091 4.036 1.00 97.06 162 HIS A C 1
ATOM 1323 O O . HIS A 1 162 ? 3.654 -9.288 4.945 1.00 97.06 162 HIS A O 1
ATOM 1329 N N . VAL A 1 163 ? 2.820 -10.481 3.250 1.00 97.31 163 VAL A N 1
ATOM 1330 C CA . VAL A 1 163 ? 1.431 -10.057 3.500 1.00 97.31 163 VAL A CA 1
ATOM 1331 C C . VAL A 1 163 ? 0.913 -10.609 4.828 1.00 97.31 163 VAL A C 1
ATOM 1333 O O . VAL A 1 163 ? 0.235 -9.883 5.554 1.00 97.31 163 VAL A O 1
ATOM 1336 N N . 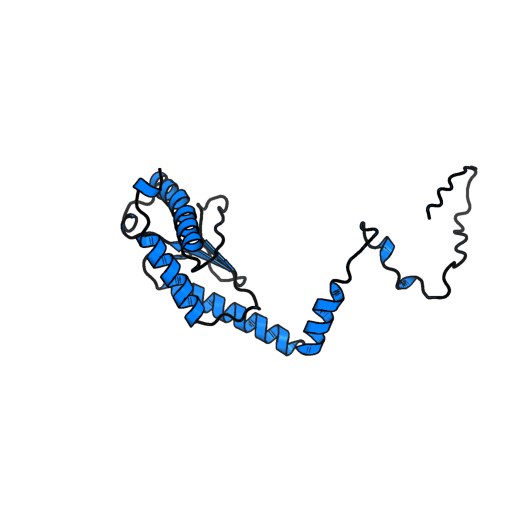ALA A 1 164 ? 1.206 -11.869 5.151 1.00 97.12 164 ALA A N 1
ATOM 1337 C CA . ALA A 1 164 ? 0.813 -12.461 6.424 1.00 97.12 164 ALA A CA 1
ATOM 1338 C C . ALA A 1 164 ? 1.443 -11.708 7.606 1.00 97.12 164 ALA A C 1
ATOM 1340 O O . ALA A 1 164 ? 0.694 -11.301 8.496 1.00 97.12 164 ALA A O 1
ATOM 1341 N N . ASP A 1 165 ? 2.747 -11.427 7.539 1.00 97.06 165 ASP A N 1
ATOM 1342 C CA . ASP A 1 165 ? 3.502 -10.687 8.558 1.00 97.06 165 ASP A CA 1
ATOM 1343 C C . ASP A 1 165 ? 2.965 -9.257 8.738 1.00 97.06 165 ASP A C 1
ATOM 1345 O O . ASP A 1 165 ? 2.825 -8.761 9.857 1.00 97.06 165 ASP A O 1
ATOM 1349 N N . MET A 1 166 ? 2.620 -8.581 7.632 1.00 97.06 166 MET A N 1
ATOM 1350 C CA . MET A 1 166 ? 2.013 -7.244 7.661 1.00 97.06 166 MET A CA 1
ATOM 1351 C C . MET A 1 166 ? 0.675 -7.249 8.403 1.00 97.06 166 MET A C 1
ATOM 1353 O O . MET A 1 166 ? 0.411 -6.353 9.205 1.00 97.06 166 MET A O 1
ATOM 1357 N N . LEU A 1 167 ? -0.188 -8.227 8.115 1.00 97.50 167 LEU A N 1
ATOM 1358 C CA . LEU A 1 167 ? -1.501 -8.330 8.749 1.00 97.50 167 LEU A CA 1
ATOM 1359 C C . LEU A 1 167 ? -1.382 -8.735 10.221 1.00 97.50 167 LEU A C 1
ATOM 1361 O O . LEU A 1 167 ? -2.090 -8.173 11.048 1.00 97.50 167 LEU A O 1
ATOM 1365 N N . GLU A 1 168 ? -0.471 -9.647 10.552 1.00 97.50 168 GLU A N 1
ATOM 1366 C CA . GLU A 1 168 ? -0.182 -10.038 11.934 1.00 97.50 168 GLU A CA 1
ATOM 1367 C C . GLU A 1 168 ? 0.337 -8.850 12.755 1.00 97.50 168 GLU A C 1
ATOM 1369 O O . GLU A 1 168 ? -0.183 -8.571 13.830 1.00 97.50 168 GLU A O 1
ATOM 1374 N N . ALA A 1 169 ? 1.265 -8.054 12.212 1.00 97.50 169 ALA A N 1
ATOM 1375 C CA . ALA A 1 169 ? 1.746 -6.851 12.889 1.00 97.50 169 ALA A CA 1
ATOM 1376 C C . ALA A 1 169 ? 0.614 -5.845 13.173 1.00 97.50 169 ALA A C 1
ATOM 1378 O O . ALA A 1 169 ? 0.581 -5.240 14.248 1.00 97.50 169 ALA A O 1
ATOM 1379 N N . ILE A 1 170 ? -0.312 -5.656 12.221 1.00 97.56 170 ILE A N 1
ATOM 1380 C CA . ILE A 1 170 ? -1.487 -4.784 12.399 1.00 97.56 170 ILE A CA 1
ATOM 1381 C C . ILE A 1 170 ? -2.403 -5.325 13.496 1.00 97.56 170 ILE A C 1
ATOM 1383 O O . ILE A 1 170 ? -2.883 -4.541 14.310 1.00 97.56 170 ILE A O 1
ATOM 1387 N N . GLU A 1 171 ? -2.640 -6.634 13.511 1.00 97.12 171 GLU A N 1
ATOM 1388 C CA . GLU A 1 171 ? -3.465 -7.310 14.510 1.00 97.12 171 GLU A CA 1
ATOM 1389 C C . GLU A 1 171 ? -2.870 -7.176 15.913 1.00 97.12 171 GLU A C 1
ATOM 1391 O O . GLU A 1 171 ? -3.532 -6.644 16.802 1.00 97.12 171 GLU A O 1
ATOM 1396 N N . GLU A 1 172 ? -1.596 -7.527 16.090 1.00 96.75 172 GLU A N 1
ATOM 1397 C CA . GLU A 1 172 ? -0.886 -7.366 17.361 1.00 96.75 172 GLU A CA 1
ATOM 1398 C C . GLU A 1 172 ? -0.936 -5.915 17.861 1.00 96.75 172 GLU A C 1
ATOM 1400 O O . GLU A 1 172 ? -1.296 -5.653 19.009 1.00 96.75 172 GLU A O 1
ATOM 1405 N N . CYS A 1 173 ? -0.629 -4.944 16.992 1.00 96.62 173 CYS A N 1
ATOM 1406 C CA . CYS A 1 173 ? -0.691 -3.528 17.360 1.00 96.62 173 CYS A CA 1
ATOM 1407 C C . CYS A 1 173 ? -2.112 -3.060 17.659 1.00 96.62 173 CYS A C 1
ATOM 1409 O O . CYS A 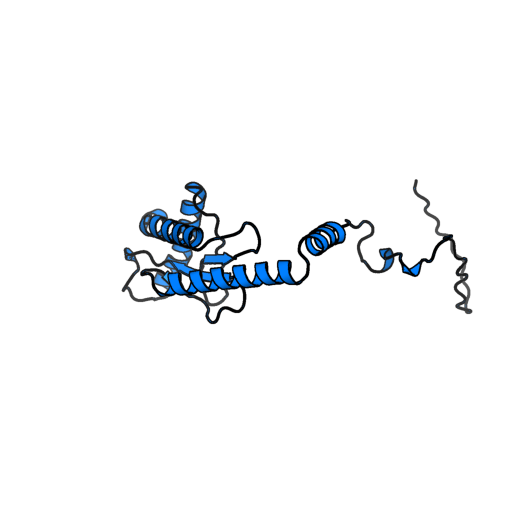1 173 ? -2.303 -2.211 18.524 1.00 96.62 173 CYS A O 1
ATOM 1411 N N . GLY A 1 174 ? -3.104 -3.598 16.955 1.00 95.62 174 GLY A N 1
ATOM 1412 C CA . GLY A 1 174 ? -4.508 -3.295 17.167 1.00 95.62 174 GLY A CA 1
ATOM 1413 C C . GLY A 1 174 ? -5.043 -3.807 18.496 1.00 95.62 174 GLY A C 1
ATOM 1414 O O . GLY A 1 174 ? -5.815 -3.096 19.135 1.00 95.62 174 GLY A O 1
ATOM 1415 N N . GLU A 1 175 ? -4.608 -4.986 18.935 1.00 96.62 175 GLU A N 1
ATOM 1416 C CA . GLU A 1 175 ? -4.980 -5.537 20.243 1.00 96.62 175 GLU A CA 1
ATOM 1417 C C . GLU A 1 175 ? -4.233 -4.882 21.412 1.00 96.62 175 GLU A C 1
ATOM 1419 O O . GLU A 1 175 ? -4.733 -4.891 22.534 1.00 96.62 175 GLU A O 1
ATOM 1424 N N . MET A 1 176 ? -3.081 -4.250 21.166 1.00 94.81 176 MET A N 1
ATOM 1425 C CA . MET A 1 176 ? -2.401 -3.426 22.174 1.00 94.81 176 MET A CA 1
ATOM 1426 C C . MET A 1 176 ? -3.108 -2.092 22.452 1.00 94.81 176 MET A C 1
ATOM 1428 O O . MET A 1 176 ? -2.843 -1.475 23.481 1.00 94.81 176 MET A O 1
ATOM 1432 N N . VAL A 1 177 ? -3.982 -1.615 21.557 1.00 94.75 177 VAL A N 1
ATOM 1433 C CA . VAL A 1 177 ? -4.673 -0.334 21.755 1.00 94.75 177 VAL A CA 1
ATOM 1434 C C . VAL A 1 177 ? -5.709 -0.451 22.866 1.00 94.75 177 VAL A C 1
ATOM 1436 O O . VAL A 1 177 ? -6.619 -1.275 22.808 1.00 94.75 177 VAL A O 1
ATOM 1439 N N . THR A 1 178 ? -5.641 0.463 23.826 1.00 92.62 178 THR A N 1
ATOM 1440 C CA . THR A 1 178 ? -6.626 0.623 24.899 1.00 92.62 178 THR A CA 1
ATOM 1441 C C . THR A 1 178 ? -7.302 1.997 24.830 1.00 92.62 178 THR A C 1
ATOM 1443 O O . THR A 1 178 ? -6.881 2.887 24.089 1.00 92.62 178 THR A O 1
ATOM 1446 N N . LEU A 1 179 ? -8.398 2.190 25.575 1.00 88.75 179 LEU A N 1
ATOM 1447 C CA . LEU A 1 179 ? -9.158 3.450 25.556 1.00 88.75 179 LEU A CA 1
ATOM 1448 C C . LEU A 1 179 ? -8.386 4.632 26.163 1.00 88.75 179 LEU A C 1
ATOM 1450 O O . LEU A 1 179 ? -8.571 5.763 25.720 1.00 88.75 179 LEU A O 1
ATOM 1454 N N . ASP A 1 180 ? -7.523 4.383 27.147 1.00 90.12 180 ASP A N 1
ATOM 1455 C CA . ASP A 1 180 ? -6.650 5.388 27.763 1.00 90.12 180 ASP A CA 1
ATOM 1456 C C . ASP A 1 180 ? -5.627 5.956 26.771 1.00 90.12 180 ASP A C 1
ATOM 1458 O O . ASP A 1 180 ? -5.338 7.148 26.805 1.00 90.12 180 ASP A O 1
ATOM 1462 N N . MET A 1 181 ? -5.176 5.153 25.802 1.00 89.75 181 MET A N 1
ATOM 1463 C CA . MET A 1 181 ? -4.263 5.602 24.746 1.00 89.75 181 MET A CA 1
ATOM 1464 C C . MET A 1 181 ? -4.920 6.552 23.727 1.00 89.75 181 MET A C 1
ATOM 1466 O O . MET A 1 181 ? -4.216 7.108 22.883 1.00 89.75 181 MET A O 1
ATOM 1470 N N . LEU A 1 182 ? -6.251 6.708 23.747 1.00 86.12 182 LEU A N 1
ATOM 1471 C CA . LEU A 1 182 ? -7.032 7.499 22.777 1.00 86.12 182 LEU A CA 1
ATOM 1472 C C . LEU A 1 182 ? -7.484 8.875 23.309 1.00 86.12 182 LEU A C 1
ATOM 1474 O O . LEU A 1 182 ? -8.251 9.571 22.617 1.00 86.12 182 LEU A O 1
ATOM 1478 N N . GLN A 1 183 ? -7.066 9.225 24.530 1.00 70.75 183 GLN A N 1
ATOM 1479 C CA . GLN A 1 183 ? -7.264 10.542 25.147 1.00 70.75 183 GLN A CA 1
ATOM 1480 C C . GLN A 1 183 ? -6.350 11.581 24.498 1.00 70.75 183 GLN A C 1
ATOM 1482 O O . GLN A 1 183 ? -6.898 12.650 24.141 1.00 70.75 183 GLN A O 1
#

Radius of gyration: 27.19 Å; chains: 1; bounding box: 50×64×71 Å

Secondary structure (DSSP, 8-state):
----------------------SSS-GGG--GGGSS-SS---HHHHHHHHHHHHHHHHHHHHHHHHHHHHHHHHHHHHHSTTEEES--S-SSSEEEEEE--GGGTTS---HHHHHHHHHHHHHHHHHHHHTTS---EEEEETTEEEEEEEE--SSSPPPHHHHHHHHHHHHHHHHH--SGGG-